Protein AF-A0A5V2QTF8-F1 (afdb_monomer_lite)

Sequence (84 aa):
MEAVTLNVEQIRELATFVGLSVEVPDGLETDTRWNITPGCIPGFETDTGENFPGYNGLIAYTRDLPEDQSGVLALEASGVLTTD

Secondary structure (DSSP, 8-state):
---EEE-HHHHHHHHHHTT------TT--TT--EEEEEEEEPPEE-TTS-EEPPEEEEEEE-SSS-GGG---------------

Organism: Salmonella enterica (NCBI:txid28901)

Radius of gyration: 14.75 Å; chains: 1; bounding box: 34×30×41 Å

pLDDT: mean 74.07, std 15.77, range [38.28, 94.44]

Structure (mmCIF, N/CA/C/O backbone):
data_AF-A0A5V2QTF8-F1
#
_entry.id   AF-A0A5V2QTF8-F1
#
loop_
_atom_site.group_PDB
_atom_site.id
_atom_site.type_symbol
_atom_site.label_atom_id
_atom_site.label_alt_id
_atom_site.label_comp_id
_atom_site.label_asym_id
_atom_site.label_entity_id
_atom_site.label_seq_id
_atom_site.pdbx_PDB_ins_code
_atom_site.Cartn_x
_atom_site.Cartn_y
_atom_site.Cartn_z
_atom_site.occupancy
_atom_site.B_iso_or_equiv
_atom_site.auth_seq_id
_atom_site.auth_comp_id
_atom_site.auth_asym_id
_atom_site.auth_atom_id
_atom_site.pdbx_PDB_model_num
ATOM 1 N N . MET A 1 1 ? -14.052 -6.456 -8.499 1.00 55.50 1 MET A N 1
ATOM 2 C CA . MET A 1 1 ? -13.386 -6.464 -7.182 1.00 55.50 1 MET A CA 1
ATOM 3 C C . MET A 1 1 ? -13.695 -5.136 -6.535 1.00 55.50 1 MET A C 1
ATOM 5 O O . MET A 1 1 ? -13.521 -4.125 -7.204 1.00 55.50 1 MET A O 1
ATOM 9 N N . GLU A 1 2 ? -14.219 -5.135 -5.314 1.00 73.50 2 GLU A N 1
ATOM 10 C CA . GLU A 1 2 ? -14.371 -3.890 -4.562 1.00 73.50 2 GLU A CA 1
ATOM 11 C C . GLU A 1 2 ? -12.980 -3.457 -4.090 1.00 73.50 2 GLU A C 1
ATOM 13 O O . GLU A 1 2 ? -12.241 -4.234 -3.482 1.00 73.50 2 GLU A O 1
ATOM 18 N N . ALA A 1 3 ? -12.588 -2.247 -4.468 1.00 79.56 3 ALA A N 1
ATOM 19 C CA . ALA A 1 3 ? -11.386 -1.594 -3.979 1.00 79.56 3 ALA A CA 1
ATOM 20 C C . ALA A 1 3 ? -11.828 -0.375 -3.175 1.00 79.56 3 ALA A C 1
ATOM 22 O O . ALA A 1 3 ? -12.794 0.295 -3.548 1.00 79.56 3 ALA A O 1
ATOM 23 N N . VAL A 1 4 ? -11.127 -0.097 -2.082 1.00 87.62 4 VAL A N 1
ATOM 24 C CA . VAL A 1 4 ? -11.330 1.127 -1.308 1.00 87.62 4 VAL A CA 1
ATOM 25 C C . VAL A 1 4 ? -10.210 2.086 -1.676 1.00 87.62 4 VAL A C 1
ATOM 27 O O . VAL A 1 4 ? -9.040 1.709 -1.647 1.00 87.62 4 VAL A O 1
ATOM 30 N N . THR A 1 5 ? -10.565 3.310 -2.053 1.00 88.75 5 THR A N 1
ATOM 31 C CA . THR A 1 5 ? -9.593 4.361 -2.357 1.00 88.75 5 THR A CA 1
ATOM 32 C C . THR A 1 5 ? -9.384 5.219 -1.119 1.00 88.75 5 THR A C 1
ATOM 34 O O . THR A 1 5 ? -10.333 5.853 -0.660 1.00 88.75 5 THR A O 1
ATOM 37 N N . LEU A 1 6 ? -8.161 5.245 -0.595 1.00 86.50 6 LEU A N 1
ATOM 38 C CA . LEU A 1 6 ? -7.777 6.017 0.589 1.00 86.50 6 LEU A CA 1
ATOM 39 C C . LEU A 1 6 ? -6.511 6.828 0.310 1.00 86.50 6 LEU A C 1
ATOM 41 O O . LEU A 1 6 ? -5.679 6.415 -0.495 1.00 86.50 6 LEU A O 1
ATOM 45 N N . ASN A 1 7 ? -6.346 7.965 0.978 1.00 88.50 7 ASN A N 1
ATOM 46 C CA . ASN A 1 7 ? -5.060 8.662 1.013 1.00 88.50 7 ASN A CA 1
ATOM 47 C C . ASN A 1 7 ? -4.148 8.099 2.125 1.00 88.50 7 ASN A C 1
ATOM 49 O O . ASN A 1 7 ? -4.549 7.231 2.907 1.00 88.50 7 ASN A O 1
ATOM 53 N N . VAL A 1 8 ? -2.908 8.583 2.202 1.00 82.75 8 VAL A N 1
ATOM 54 C CA . VAL A 1 8 ? -1.905 8.074 3.156 1.00 82.75 8 VAL A CA 1
ATOM 55 C C . VAL A 1 8 ? -2.314 8.329 4.613 1.00 82.75 8 VAL A C 1
ATOM 57 O O . VAL A 1 8 ? -2.081 7.481 5.476 1.00 82.75 8 VAL A O 1
ATOM 60 N N . GLU A 1 9 ? -2.948 9.468 4.898 1.00 85.31 9 GLU A N 1
ATOM 61 C CA . GLU A 1 9 ? -3.441 9.792 6.244 1.00 85.31 9 GLU A CA 1
ATOM 62 C C . GLU A 1 9 ? -4.535 8.819 6.694 1.00 85.31 9 GLU A C 1
ATOM 64 O O . GLU A 1 9 ? -4.444 8.249 7.779 1.00 85.31 9 GLU A O 1
ATOM 69 N N . GLN A 1 10 ? -5.507 8.533 5.828 1.00 88.31 10 GLN A N 1
ATOM 70 C CA . GLN A 1 10 ? -6.577 7.572 6.100 1.00 88.31 10 GLN A CA 1
ATOM 71 C C . GLN A 1 10 ? -6.036 6.154 6.318 1.00 88.31 10 GLN A C 1
ATOM 73 O O . GLN A 1 10 ? -6.531 5.426 7.179 1.00 88.31 10 GLN A O 1
ATOM 78 N N . ILE A 1 11 ? -5.000 5.755 5.572 1.00 84.12 11 ILE A N 1
ATOM 79 C CA . ILE A 1 11 ? -4.320 4.465 5.768 1.00 84.12 11 ILE A CA 1
ATOM 80 C C . ILE A 1 11 ? -3.646 4.410 7.143 1.00 84.12 11 ILE A C 1
ATOM 82 O O . ILE A 1 11 ? -3.782 3.412 7.855 1.00 84.12 11 ILE A O 1
ATOM 86 N N . ARG A 1 12 ? -2.956 5.484 7.545 1.00 83.38 12 ARG A N 1
ATOM 87 C CA . ARG A 1 12 ? -2.339 5.597 8.877 1.00 83.38 12 ARG A CA 1
ATOM 88 C C . ARG A 1 12 ? -3.369 5.531 9.997 1.00 83.38 12 ARG A C 1
ATOM 90 O O . ARG A 1 12 ? -3.132 4.837 10.986 1.00 83.38 12 ARG A O 1
ATOM 97 N N . GLU A 1 13 ? -4.496 6.221 9.856 1.00 85.25 13 GLU A N 1
ATOM 98 C CA . GLU A 1 13 ? -5.582 6.191 10.842 1.00 85.25 13 GLU A CA 1
ATOM 99 C C . GLU A 1 13 ? -6.159 4.780 10.999 1.00 85.25 13 GLU A C 1
ATOM 101 O O . GLU A 1 13 ? -6.308 4.298 12.123 1.00 85.25 13 GLU A O 1
ATOM 106 N N . LEU A 1 14 ? -6.408 4.082 9.887 1.00 83.31 14 LEU A N 1
ATOM 107 C CA . LEU A 1 14 ? -6.879 2.693 9.887 1.00 83.31 14 LEU A CA 1
ATOM 108 C C . LEU A 1 14 ? -5.893 1.739 10.558 1.00 83.31 14 LEU A C 1
ATOM 110 O O . LEU A 1 14 ? -6.302 0.906 11.365 1.00 83.31 14 LEU A O 1
ATOM 114 N N . ALA A 1 15 ? -4.604 1.868 10.252 1.00 82.44 15 ALA A N 1
ATOM 115 C CA . ALA A 1 15 ? -3.567 1.063 10.884 1.00 82.44 15 ALA A CA 1
ATOM 116 C C . ALA A 1 15 ? -3.481 1.346 12.391 1.00 82.44 15 ALA A C 1
ATOM 118 O O . ALA A 1 15 ? -3.493 0.416 13.196 1.00 82.44 15 ALA A O 1
ATOM 119 N N . THR A 1 16 ? -3.504 2.623 12.781 1.00 83.75 16 THR A N 1
ATOM 120 C CA . 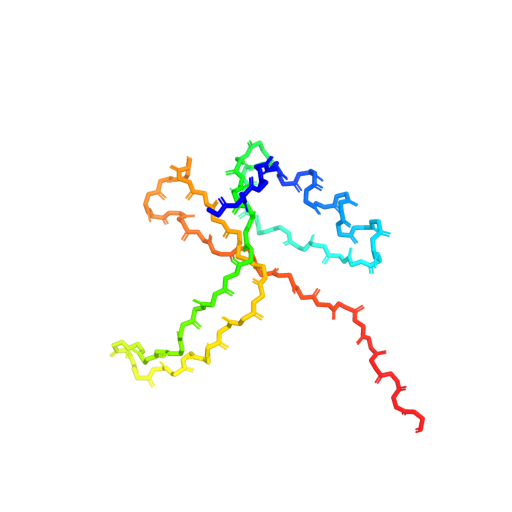THR A 1 16 ? -3.466 3.041 14.190 1.00 83.75 16 THR A CA 1
ATOM 121 C C . THR A 1 16 ? -4.674 2.506 14.959 1.00 83.75 16 THR A C 1
ATOM 123 O O . THR A 1 16 ? -4.524 2.031 16.084 1.00 83.75 16 THR A O 1
ATOM 126 N N . PHE A 1 17 ? -5.863 2.520 14.348 1.00 82.44 17 PHE A N 1
ATOM 127 C CA . PHE A 1 17 ? -7.088 1.973 14.936 1.00 82.44 17 PHE A CA 1
ATOM 128 C C . PHE A 1 17 ? -6.954 0.490 15.313 1.00 82.44 17 PHE A C 1
ATOM 130 O O . PHE A 1 17 ? -7.503 0.065 16.329 1.00 82.44 17 PHE A O 1
ATOM 137 N N . VAL A 1 18 ? -6.196 -0.289 14.535 1.00 80.75 18 VAL A N 1
ATOM 138 C CA . VAL A 1 18 ? -5.934 -1.713 14.808 1.00 80.75 18 VAL A CA 1
ATOM 139 C C . VAL A 1 18 ? -4.612 -1.968 15.546 1.00 80.75 18 VAL A C 1
ATOM 141 O O . VAL A 1 18 ? -4.209 -3.119 15.694 1.00 80.75 18 VAL A O 1
ATOM 144 N N . GLY A 1 19 ? -3.944 -0.919 16.035 1.00 81.19 19 GLY A N 1
ATOM 145 C CA . GLY A 1 19 ? -2.691 -1.024 16.790 1.00 81.19 19 GLY A CA 1
ATOM 146 C C . GLY A 1 19 ? -1.441 -1.266 15.937 1.00 81.19 19 GLY A C 1
ATOM 147 O O . GLY A 1 19 ? -0.427 -1.711 16.469 1.00 81.19 19 GLY A O 1
ATOM 148 N N . LEU A 1 20 ? -1.500 -0.990 14.633 1.00 77.12 20 LEU A N 1
ATOM 149 C CA . LEU A 1 20 ? -0.370 -1.069 13.707 1.00 77.12 20 LEU A CA 1
ATOM 150 C C . LEU A 1 20 ? 0.227 0.321 13.447 1.00 77.12 20 LEU A C 1
ATOM 152 O O . LEU A 1 20 ? -0.479 1.329 13.424 1.00 77.12 20 LEU A O 1
ATOM 156 N N . SER A 1 21 ? 1.535 0.369 13.204 1.00 74.19 21 SER A N 1
ATOM 157 C CA . SER A 1 21 ? 2.260 1.575 12.795 1.00 74.19 21 SER A CA 1
ATOM 158 C C . SER A 1 21 ? 2.596 1.515 11.307 1.00 74.19 21 SER A C 1
ATOM 160 O O . SER A 1 21 ? 3.093 0.495 10.840 1.00 74.19 21 SER A O 1
ATOM 162 N N . VAL A 1 22 ? 2.375 2.609 10.574 1.00 70.75 22 VAL A N 1
ATOM 163 C CA . VAL A 1 22 ? 2.740 2.720 9.151 1.00 70.75 22 VAL A CA 1
ATOM 164 C C . VAL A 1 22 ? 3.909 3.677 9.006 1.00 70.75 22 VAL A C 1
ATOM 166 O O . VAL A 1 22 ? 3.767 4.878 9.259 1.00 70.75 22 VAL A O 1
ATOM 169 N N . GLU A 1 23 ? 5.046 3.159 8.556 1.00 73.56 23 GLU A N 1
ATOM 170 C CA . GLU A 1 23 ? 6.137 3.994 8.067 1.00 73.56 23 GLU A CA 1
ATOM 171 C C . GLU A 1 23 ? 5.817 4.435 6.640 1.00 73.56 23 GLU A C 1
ATOM 173 O O . GLU A 1 23 ? 5.456 3.630 5.784 1.00 73.56 23 GLU A O 1
ATOM 178 N N . VAL A 1 24 ? 5.896 5.741 6.395 1.00 70.12 24 VAL A N 1
ATOM 179 C CA . VAL A 1 24 ? 5.707 6.300 5.054 1.00 70.12 24 VAL A CA 1
ATOM 180 C C . VAL A 1 24 ? 7.076 6.743 4.571 1.00 70.12 24 VAL A C 1
ATOM 182 O O . VAL A 1 24 ? 7.694 7.548 5.270 1.00 70.12 24 VAL A O 1
ATOM 185 N N . PRO A 1 25 ? 7.549 6.237 3.422 1.00 69.62 25 PRO A N 1
ATOM 186 C CA . PRO A 1 25 ? 8.827 6.644 2.858 1.00 69.62 25 PRO A CA 1
ATOM 187 C C . PRO A 1 25 ? 8.910 8.159 2.653 1.00 69.62 25 PRO A C 1
ATOM 189 O O . PRO A 1 25 ? 7.930 8.799 2.256 1.00 69.62 25 PRO A O 1
ATOM 192 N N . ASP A 1 26 ? 10.097 8.721 2.879 1.00 64.19 26 ASP A N 1
ATOM 193 C CA . ASP A 1 26 ? 10.368 10.126 2.588 1.00 64.19 26 ASP A CA 1
ATOM 194 C C . ASP A 1 26 ? 10.117 10.422 1.100 1.00 64.19 26 ASP A C 1
ATOM 196 O O . ASP A 1 26 ? 10.580 9.699 0.218 1.00 64.19 26 ASP A O 1
ATOM 200 N N . GLY A 1 27 ? 9.374 11.497 0.822 1.00 65.81 27 GLY A N 1
ATOM 201 C CA . GLY A 1 27 ? 9.016 11.913 -0.539 1.00 65.81 27 GLY A CA 1
ATOM 202 C C . GLY A 1 27 ? 7.666 11.398 -1.048 1.00 65.81 27 GLY A C 1
ATOM 203 O O . GLY A 1 27 ? 7.255 11.805 -2.131 1.00 65.81 27 GLY A O 1
ATOM 204 N N . LEU A 1 28 ? 6.946 10.568 -0.283 1.00 67.19 28 LEU A N 1
ATOM 205 C CA . LEU A 1 28 ? 5.583 10.178 -0.646 1.00 67.19 28 LEU A CA 1
ATOM 206 C C . LEU A 1 28 ? 4.586 11.304 -0.330 1.00 67.19 28 LEU A C 1
ATOM 208 O O . LEU A 1 28 ? 4.419 11.690 0.829 1.00 67.19 28 LEU A O 1
ATOM 212 N N . GLU A 1 29 ? 3.883 11.807 -1.346 1.00 70.38 29 GLU A N 1
ATOM 213 C CA . GLU A 1 29 ? 2.834 12.809 -1.144 1.00 70.38 29 GLU A CA 1
ATOM 214 C C . GLU A 1 29 ? 1.641 12.198 -0.393 1.00 70.38 29 GLU A C 1
ATOM 216 O O . GLU A 1 29 ? 1.048 11.208 -0.832 1.00 70.38 29 GLU A O 1
ATOM 221 N N . THR A 1 30 ? 1.259 12.797 0.738 1.00 71.31 30 THR A N 1
ATOM 222 C CA . THR A 1 30 ? 0.202 12.277 1.623 1.00 71.31 30 THR A CA 1
ATOM 223 C C . THR A 1 30 ? -1.188 12.289 0.990 1.00 71.31 30 THR A C 1
ATOM 225 O O . THR A 1 30 ? -2.032 11.465 1.349 1.00 71.31 30 THR A O 1
ATOM 228 N N . ASP A 1 31 ? -1.399 13.176 0.016 1.00 77.25 31 ASP A N 1
ATOM 229 C CA . ASP A 1 31 ? -2.645 13.312 -0.743 1.00 77.25 31 ASP A CA 1
ATOM 230 C C . ASP A 1 31 ? -2.786 12.273 -1.867 1.00 77.25 31 ASP A C 1
ATOM 232 O O . ASP A 1 31 ? -3.863 12.148 -2.461 1.00 77.25 31 ASP A O 1
ATOM 236 N N . THR A 1 32 ? -1.727 11.499 -2.141 1.00 79.75 32 THR A N 1
ATOM 237 C CA . THR A 1 32 ? -1.751 10.424 -3.139 1.00 79.75 32 THR A CA 1
ATOM 238 C C . THR A 1 32 ? -2.836 9.420 -2.784 1.00 79.75 32 THR A C 1
ATOM 240 O O . THR A 1 32 ? -2.884 8.903 -1.663 1.00 79.75 32 THR A O 1
ATOM 243 N N . ARG A 1 33 ? -3.705 9.111 -3.748 1.00 84.06 33 ARG A N 1
ATOM 244 C CA . ARG A 1 33 ? -4.783 8.144 -3.552 1.00 84.06 33 ARG A CA 1
ATOM 245 C C . ARG A 1 33 ? -4.306 6.745 -3.896 1.00 84.06 33 ARG A C 1
ATOM 247 O O . ARG A 1 33 ? -3.807 6.483 -4.988 1.00 84.06 33 ARG A O 1
ATOM 254 N N . TRP A 1 34 ? -4.530 5.831 -2.969 1.00 84.50 34 TRP A N 1
ATOM 255 C CA . TRP A 1 34 ? -4.184 4.427 -3.080 1.00 84.50 34 TRP A CA 1
ATOM 256 C C . TRP A 1 34 ? -5.450 3.591 -3.129 1.00 84.50 34 TRP A C 1
ATOM 258 O O . TRP A 1 34 ? -6.347 3.736 -2.301 1.00 84.50 34 TRP A O 1
ATOM 268 N N . ASN A 1 35 ? -5.516 2.693 -4.102 1.00 87.25 35 ASN A N 1
ATOM 269 C CA . ASN A 1 35 ? -6.535 1.663 -4.174 1.00 87.25 35 ASN A CA 1
ATOM 270 C C . ASN A 1 35 ? -6.058 0.456 -3.378 1.00 87.25 35 ASN A C 1
ATOM 272 O O . ASN A 1 35 ? -5.029 -0.137 -3.701 1.00 87.25 35 ASN A O 1
ATOM 276 N N . ILE A 1 36 ? -6.824 0.093 -2.357 1.00 86.44 36 ILE A N 1
ATOM 277 C CA . ILE A 1 36 ? -6.553 -1.047 -1.491 1.00 86.44 36 ILE A CA 1
ATOM 278 C C . ILE A 1 36 ? -7.540 -2.146 -1.836 1.00 86.44 36 ILE A C 1
ATOM 280 O O . ILE A 1 36 ? -8.758 -1.936 -1.843 1.00 86.44 36 ILE A O 1
ATOM 284 N N . THR A 1 37 ? -7.018 -3.327 -2.141 1.00 84.94 37 THR A N 1
ATOM 285 C CA . THR A 1 37 ? -7.843 -4.473 -2.506 1.00 84.94 37 THR A CA 1
ATOM 286 C C . THR A 1 37 ? -7.184 -5.775 -2.052 1.00 84.94 37 THR A C 1
ATOM 288 O O . THR A 1 37 ? -5.955 -5.875 -2.084 1.00 84.94 37 THR A O 1
ATOM 291 N N . PRO A 1 38 ? -7.954 -6.778 -1.601 1.00 84.38 38 PRO A N 1
ATOM 292 C CA . PRO A 1 38 ? -7.398 -8.100 -1.354 1.00 84.38 38 PRO A CA 1
ATOM 293 C C . PRO A 1 38 ? -6.914 -8.717 -2.670 1.00 84.38 38 PRO A C 1
ATOM 295 O O . PRO A 1 38 ? -7.607 -8.651 -3.686 1.00 84.38 38 PRO A O 1
ATOM 298 N N . GLY A 1 39 ? -5.743 -9.342 -2.666 1.00 84.06 39 GLY A N 1
ATOM 299 C CA . GLY A 1 39 ? -5.194 -9.964 -3.862 1.00 84.06 39 GLY A CA 1
ATOM 300 C C . GLY A 1 39 ? -4.032 -10.904 -3.580 1.00 84.06 39 GLY A C 1
ATOM 301 O O . GLY A 1 39 ? -3.557 -11.032 -2.453 1.00 84.06 39 GLY A O 1
ATOM 302 N N . CYS A 1 40 ? -3.591 -11.570 -4.644 1.00 85.12 40 CYS A N 1
ATOM 303 C CA . CYS A 1 40 ? -2.473 -12.499 -4.625 1.00 85.12 40 CYS A CA 1
ATOM 304 C C . CYS A 1 40 ? -1.452 -12.084 -5.688 1.00 85.12 40 CYS A C 1
ATOM 306 O O . CYS A 1 40 ? -1.798 -11.977 -6.867 1.00 85.12 40 CYS A O 1
ATOM 308 N N . ILE A 1 41 ? -0.212 -11.854 -5.264 1.00 85.50 41 ILE A N 1
ATOM 309 C CA . ILE A 1 41 ? 0.950 -11.660 -6.129 1.00 85.50 41 ILE A CA 1
ATOM 310 C C . ILE A 1 41 ? 1.718 -12.987 -6.124 1.00 85.50 41 ILE A C 1
ATOM 312 O O . ILE A 1 41 ? 2.159 -13.416 -5.056 1.00 85.50 41 ILE A O 1
ATOM 316 N N . PRO A 1 42 ? 1.857 -13.685 -7.264 1.00 88.06 42 PRO A N 1
ATOM 317 C CA . PRO A 1 42 ? 2.649 -14.907 -7.318 1.00 88.06 42 PRO A CA 1
ATOM 318 C C . PRO A 1 42 ? 4.125 -14.597 -7.046 1.00 88.06 42 PRO A C 1
ATOM 320 O O . PRO A 1 42 ? 4.600 -13.508 -7.358 1.00 88.06 42 PRO A O 1
ATOM 323 N N . GLY A 1 43 ? 4.850 -15.564 -6.484 1.00 91.38 43 GLY A N 1
ATOM 324 C CA . GLY A 1 43 ? 6.301 -15.443 -6.350 1.00 91.38 43 GLY A CA 1
ATOM 325 C C . GLY A 1 43 ? 6.974 -15.411 -7.720 1.00 91.38 43 GLY A C 1
ATOM 326 O O . GLY A 1 43 ? 6.476 -16.026 -8.669 1.00 91.38 43 GLY A O 1
ATOM 327 N N . PHE A 1 44 ? 8.088 -14.695 -7.823 1.00 90.19 44 PHE A N 1
ATOM 328 C CA . PHE A 1 44 ? 8.828 -14.523 -9.072 1.00 90.19 44 PHE A CA 1
ATOM 329 C C . PHE A 1 44 ? 10.333 -14.384 -8.817 1.00 90.19 44 PHE A C 1
ATOM 331 O O . PHE A 1 44 ? 10.757 -14.027 -7.720 1.00 90.19 44 PHE A O 1
ATOM 338 N N . GLU A 1 45 ? 11.131 -14.671 -9.843 1.00 94.44 45 GLU A N 1
ATOM 339 C CA . GLU A 1 45 ? 12.580 -14.462 -9.855 1.00 94.44 45 GLU A CA 1
ATOM 340 C C . GLU A 1 45 ? 12.892 -13.216 -10.695 1.00 94.44 45 GLU A C 1
ATOM 342 O O . GLU A 1 45 ? 12.314 -13.039 -11.772 1.00 94.44 45 GLU A O 1
ATOM 347 N N . THR A 1 46 ? 13.753 -12.329 -10.201 1.00 88.56 46 THR A N 1
ATOM 348 C CA . THR A 1 46 ? 14.210 -11.147 -10.945 1.00 88.56 46 THR A CA 1
ATOM 349 C C . THR A 1 46 ? 15.300 -11.507 -11.952 1.00 88.56 46 THR A C 1
ATOM 351 O O . THR A 1 46 ? 15.972 -12.530 -11.836 1.00 88.56 46 THR A O 1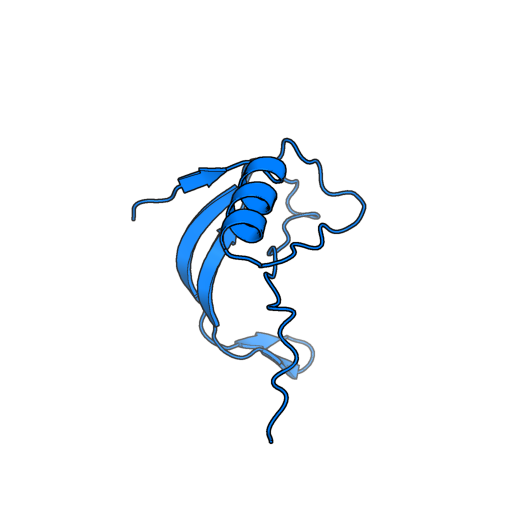
ATOM 354 N N . ASP A 1 47 ? 15.584 -10.596 -12.885 1.00 88.38 47 ASP A N 1
ATOM 355 C CA . ASP A 1 47 ? 16.710 -10.736 -13.822 1.00 88.38 47 ASP A CA 1
ATOM 356 C C . ASP A 1 47 ? 18.087 -10.775 -13.122 1.00 88.38 47 ASP A C 1
ATOM 358 O O . ASP A 1 47 ? 19.084 -11.181 -13.721 1.00 88.38 47 ASP A O 1
ATOM 362 N N . THR A 1 48 ? 18.162 -10.361 -11.849 1.00 88.62 48 THR A N 1
ATOM 363 C CA . THR A 1 48 ? 19.364 -10.463 -11.005 1.00 88.62 48 THR A CA 1
ATOM 364 C C . THR A 1 48 ? 19.484 -11.811 -10.281 1.00 88.62 48 THR A C 1
ATOM 366 O O . THR A 1 48 ? 20.484 -12.035 -9.597 1.00 88.62 48 THR A O 1
ATOM 369 N N . GLY A 1 49 ? 18.506 -12.712 -10.442 1.00 88.31 49 GLY A N 1
ATOM 370 C CA . GLY A 1 49 ? 18.434 -14.020 -9.778 1.00 88.31 49 GLY A CA 1
ATOM 371 C C . GLY A 1 49 ? 17.870 -13.973 -8.352 1.00 88.31 49 GLY A C 1
ATOM 372 O O . GLY A 1 49 ? 17.999 -14.941 -7.599 1.00 88.31 49 GLY A O 1
ATOM 373 N N . GLU A 1 50 ? 17.281 -12.846 -7.941 1.00 94.00 50 GLU A N 1
ATOM 374 C CA . GLU A 1 50 ? 16.656 -12.700 -6.626 1.00 94.00 50 GLU A CA 1
ATOM 375 C C . GLU A 1 50 ? 15.247 -13.301 -6.640 1.00 94.00 50 GLU A C 1
ATOM 377 O O . GLU A 1 50 ? 14.441 -13.005 -7.519 1.00 94.00 50 GLU A O 1
ATOM 382 N N . ASN A 1 51 ? 14.940 -14.146 -5.655 1.00 88.62 51 ASN A N 1
ATOM 383 C CA . ASN A 1 51 ? 13.642 -14.805 -5.546 1.00 88.62 51 ASN A CA 1
ATOM 384 C C . ASN A 1 51 ? 12.733 -14.058 -4.567 1.00 88.62 51 ASN A C 1
ATOM 386 O O . ASN A 1 51 ? 12.990 -14.049 -3.361 1.00 88.62 51 ASN A O 1
ATOM 390 N N . PHE A 1 52 ? 11.633 -13.508 -5.078 1.00 86.06 52 PHE A N 1
ATOM 391 C CA . PHE A 1 52 ? 10.588 -12.877 -4.280 1.00 86.06 52 PHE A CA 1
ATOM 392 C C . PHE A 1 52 ? 9.468 -13.881 -3.980 1.00 86.06 52 PHE A C 1
ATOM 394 O O . PHE A 1 52 ? 8.912 -14.486 -4.906 1.00 86.06 52 PHE A O 1
ATOM 401 N N . PRO A 1 53 ? 9.105 -14.087 -2.700 1.00 88.38 53 PRO A N 1
ATOM 402 C CA . PRO A 1 53 ? 8.014 -14.980 -2.343 1.00 88.38 53 PRO A CA 1
ATOM 403 C C . PRO A 1 53 ? 6.671 -14.412 -2.813 1.00 88.38 53 PRO A C 1
ATOM 405 O O . PRO A 1 53 ? 6.490 -13.203 -2.940 1.00 88.38 53 PRO A O 1
ATOM 408 N N . GLY A 1 54 ? 5.702 -15.299 -3.038 1.00 88.44 54 GLY A N 1
ATOM 409 C CA . GLY A 1 54 ? 4.333 -14.867 -3.303 1.00 88.44 54 GLY A CA 1
ATOM 410 C C . GLY A 1 54 ? 3.721 -14.166 -2.089 1.00 88.44 54 GLY A C 1
ATOM 411 O O . GLY A 1 54 ? 3.993 -14.536 -0.946 1.00 88.44 54 GLY A O 1
ATOM 412 N N . TYR A 1 55 ? 2.861 -13.186 -2.343 1.00 84.88 55 TYR A N 1
ATOM 413 C CA . TYR A 1 55 ? 2.140 -12.425 -1.328 1.00 84.88 55 TYR A CA 1
ATOM 414 C C . TYR A 1 55 ? 0.634 -12.641 -1.480 1.00 84.88 55 TYR A C 1
ATOM 416 O O . TYR A 1 55 ? 0.093 -12.486 -2.571 1.00 84.88 55 TYR A O 1
ATOM 424 N N . ASN A 1 56 ? -0.058 -12.970 -0.390 1.00 86.81 56 ASN A N 1
ATOM 425 C CA . ASN A 1 56 ? -1.517 -13.051 -0.350 1.00 86.81 56 ASN A CA 1
ATOM 426 C C . ASN A 1 56 ? -2.023 -12.192 0.810 1.00 86.81 56 ASN A C 1
ATOM 428 O O . ASN A 1 56 ? -1.729 -12.488 1.969 1.00 86.81 56 ASN A O 1
ATOM 432 N N . GLY A 1 57 ? -2.748 -11.121 0.500 1.00 84.38 57 GLY A N 1
ATOM 433 C CA . GLY A 1 57 ? -3.128 -10.123 1.493 1.00 84.38 57 GLY A CA 1
ATOM 434 C C . GLY A 1 57 ? -3.740 -8.877 0.870 1.00 84.38 57 GLY A C 1
ATOM 435 O O . GLY A 1 57 ? -4.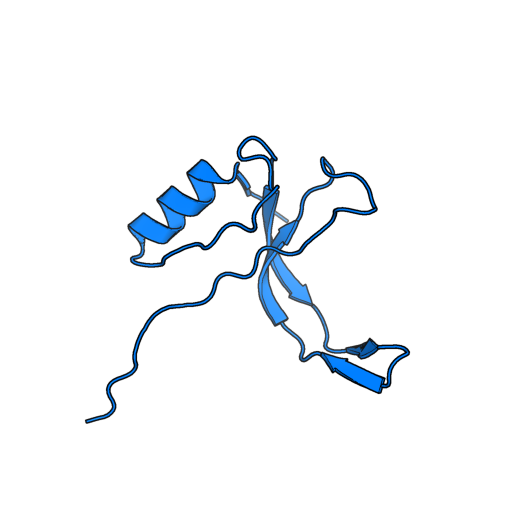404 -8.948 -0.164 1.00 84.38 57 GLY A O 1
ATOM 436 N N . LEU A 1 58 ? -3.535 -7.731 1.516 1.00 82.69 58 LEU A N 1
ATOM 437 C CA . LEU A 1 58 ? -3.999 -6.440 1.018 1.00 82.69 58 LEU A CA 1
ATOM 438 C C . LEU A 1 58 ? -2.925 -5.814 0.137 1.00 82.69 58 LEU A C 1
ATOM 440 O O . LEU A 1 58 ? -1.790 -5.628 0.561 1.00 82.69 58 LEU A O 1
ATOM 444 N N . ILE A 1 59 ? -3.302 -5.467 -1.086 1.00 82.62 59 ILE A N 1
ATOM 445 C CA . ILE A 1 59 ? -2.426 -4.809 -2.046 1.00 82.62 59 ILE A CA 1
ATOM 446 C C . ILE A 1 59 ? -2.883 -3.360 -2.162 1.00 82.62 59 ILE A C 1
ATOM 448 O O . ILE A 1 59 ? -4.038 -3.100 -2.513 1.00 82.62 59 ILE A O 1
ATOM 452 N N . ALA A 1 60 ? -1.973 -2.433 -1.877 1.00 82.00 60 ALA A N 1
ATOM 453 C CA . ALA A 1 60 ? -2.149 -1.013 -2.138 1.00 82.00 60 ALA A CA 1
ATOM 454 C C . ALA A 1 60 ? -1.426 -0.644 -3.440 1.00 82.00 60 ALA A C 1
ATOM 456 O O . ALA A 1 60 ? -0.236 -0.918 -3.585 1.00 82.00 60 ALA A O 1
ATOM 457 N N . TYR A 1 61 ? -2.135 -0.021 -4.380 1.00 80.06 61 TYR A N 1
ATOM 458 C CA . TYR A 1 61 ? -1.553 0.493 -5.623 1.00 80.06 61 TYR A CA 1
ATOM 459 C C . TYR A 1 61 ? -2.145 1.853 -5.992 1.00 80.06 61 TYR A C 1
ATOM 461 O O . TYR A 1 61 ? -3.309 2.139 -5.705 1.00 80.06 61 TYR A O 1
ATOM 469 N N . THR A 1 62 ? -1.371 2.687 -6.675 1.00 80.19 62 THR A N 1
ATOM 470 C CA . THR A 1 62 ? -1.823 3.981 -7.193 1.00 80.19 62 THR A CA 1
ATOM 471 C C . THR A 1 62 ? -1.469 4.111 -8.671 1.00 80.19 62 THR A C 1
ATOM 473 O O . THR A 1 62 ? -0.549 3.458 -9.154 1.00 80.19 62 THR A O 1
ATOM 476 N N . ARG A 1 63 ? -2.246 4.908 -9.407 1.00 73.94 63 ARG A N 1
ATOM 477 C CA . ARG A 1 63 ? -1.932 5.328 -10.786 1.00 73.94 63 ARG A CA 1
ATOM 478 C C . ARG A 1 63 ? -1.587 6.814 -10.864 1.00 73.94 63 ARG A C 1
ATOM 480 O O . ARG A 1 63 ? -1.354 7.320 -11.954 1.00 73.94 63 ARG A O 1
ATOM 487 N N . ASP A 1 64 ? -1.618 7.493 -9.720 1.00 71.62 64 ASP A N 1
ATOM 488 C CA . ASP A 1 64 ? -1.435 8.938 -9.630 1.00 71.62 64 ASP A CA 1
ATOM 489 C C . ASP A 1 64 ? 0.053 9.308 -9.510 1.00 71.62 64 ASP A C 1
ATOM 491 O O . ASP A 1 64 ? 0.409 10.471 -9.683 1.00 71.62 64 ASP A O 1
ATOM 495 N N . LEU A 1 65 ? 0.926 8.323 -9.261 1.00 66.50 65 LEU A N 1
ATOM 496 C CA . LEU A 1 65 ? 2.374 8.502 -9.279 1.00 66.50 65 LEU A CA 1
ATOM 497 C C . LEU A 1 65 ? 2.936 8.314 -10.700 1.00 66.50 65 LEU A C 1
ATOM 499 O O . LEU A 1 65 ? 2.457 7.446 -11.437 1.00 66.50 65 LEU A O 1
ATOM 503 N N . PRO A 1 66 ? 3.967 9.088 -11.080 1.00 63.03 66 PRO A N 1
ATOM 504 C CA . PRO A 1 66 ? 4.776 8.825 -12.269 1.00 63.03 66 PRO A CA 1
ATOM 505 C C . PRO A 1 66 ? 5.263 7.363 -12.324 1.00 63.03 66 PRO A C 1
ATOM 507 O O . PRO A 1 66 ? 5.511 6.757 -11.280 1.00 63.03 66 PRO A O 1
ATOM 510 N N . GLU A 1 67 ? 5.416 6.782 -13.524 1.00 56.69 67 GLU A N 1
ATOM 511 C CA . GLU A 1 67 ? 5.836 5.373 -13.700 1.00 56.69 67 GLU A CA 1
ATOM 512 C C . GLU A 1 67 ? 7.165 5.049 -12.989 1.00 56.69 67 GLU A C 1
ATOM 514 O O . GLU A 1 67 ? 7.375 3.920 -12.550 1.00 56.69 67 GLU A O 1
ATOM 519 N N . ASP A 1 68 ? 8.032 6.048 -12.818 1.00 58.41 68 ASP A N 1
ATOM 520 C CA . ASP A 1 68 ? 9.315 5.976 -12.114 1.00 58.41 68 ASP A CA 1
ATOM 521 C C . ASP A 1 68 ? 9.209 6.042 -10.577 1.00 58.41 68 ASP A C 1
ATOM 523 O O . ASP A 1 68 ? 10.213 5.861 -9.891 1.00 58.41 68 ASP A O 1
ATOM 527 N N . GLN A 1 69 ? 8.013 6.266 -10.022 1.00 54.88 69 GLN A N 1
ATOM 528 C CA . GLN A 1 69 ? 7.760 6.398 -8.576 1.00 54.88 69 GLN A CA 1
ATOM 529 C C . GLN A 1 69 ? 6.698 5.422 -8.049 1.00 54.88 69 GLN A C 1
ATOM 531 O O . GLN A 1 69 ? 6.287 5.500 -6.891 1.00 54.88 69 GLN A O 1
ATOM 536 N N . SER A 1 70 ? 6.244 4.483 -8.879 1.00 52.09 70 SER A N 1
ATOM 537 C CA . SER A 1 70 ? 5.220 3.514 -8.495 1.00 52.09 70 SER A CA 1
ATOM 538 C C . SER A 1 70 ? 5.789 2.469 -7.518 1.00 52.09 70 SER A C 1
ATOM 540 O O . SER A 1 70 ? 6.403 1.487 -7.927 1.00 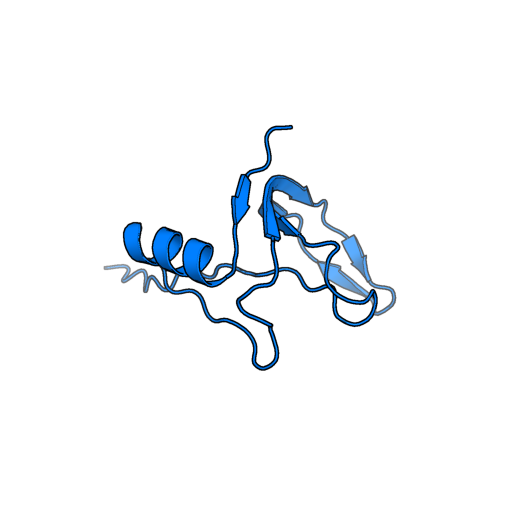52.09 70 SER A O 1
ATOM 542 N N . GLY A 1 71 ? 5.591 2.683 -6.214 1.00 53.28 71 GLY A N 1
ATOM 543 C CA . GLY A 1 71 ? 5.977 1.759 -5.139 1.00 53.28 71 GLY A CA 1
ATOM 544 C C . GLY A 1 71 ? 4.807 0.935 -4.585 1.00 53.28 71 GLY A C 1
ATOM 545 O O . GLY A 1 71 ? 3.642 1.282 -4.769 1.00 53.28 71 GLY A O 1
ATOM 546 N N . VAL A 1 72 ? 5.113 -0.153 -3.874 1.00 52.81 72 VAL A N 1
ATOM 547 C CA . VAL A 1 72 ? 4.151 -0.899 -3.043 1.00 52.81 72 VAL A CA 1
ATOM 548 C C . VAL A 1 72 ? 4.341 -0.452 -1.593 1.00 52.81 72 VAL A C 1
ATOM 550 O O . VAL A 1 72 ? 5.449 -0.538 -1.068 1.00 52.81 72 VAL A O 1
ATOM 553 N N . LEU A 1 73 ? 3.279 0.021 -0.934 1.00 53.69 73 LEU A N 1
ATOM 554 C CA . LEU A 1 73 ? 3.298 0.287 0.509 1.00 53.69 73 LEU A CA 1
ATOM 555 C C . LEU A 1 73 ? 3.267 -1.049 1.267 1.00 53.69 73 LEU A C 1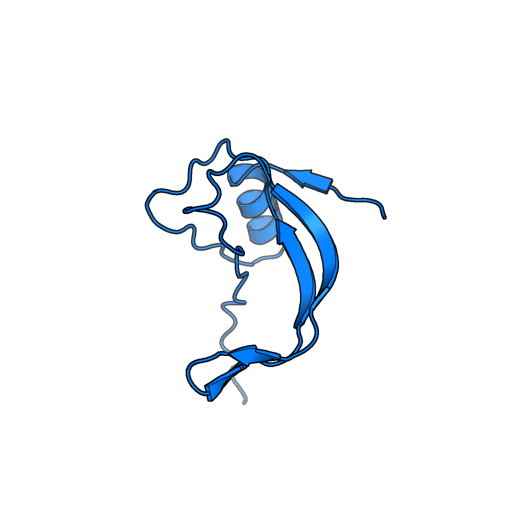
ATOM 557 O O . LEU A 1 73 ? 2.245 -1.736 1.270 1.00 53.69 73 LEU A O 1
ATOM 561 N N . ALA A 1 74 ? 4.383 -1.414 1.899 1.00 49.53 74 ALA A N 1
ATOM 562 C CA . ALA A 1 74 ? 4.459 -2.559 2.800 1.00 49.53 74 ALA A CA 1
ATOM 563 C C . ALA A 1 74 ? 3.969 -2.164 4.204 1.00 49.53 74 ALA A C 1
ATOM 565 O O . ALA A 1 74 ? 4.401 -1.158 4.763 1.00 49.53 74 ALA A O 1
ATOM 566 N N . LEU A 1 75 ? 3.055 -2.953 4.774 1.00 46.91 75 LEU A N 1
ATOM 567 C CA . LEU A 1 75 ? 2.598 -2.803 6.156 1.00 46.91 75 LEU A CA 1
ATOM 568 C C . LEU A 1 75 ? 3.291 -3.872 7.007 1.00 46.91 75 LEU A C 1
ATOM 570 O O . LEU A 1 75 ? 2.893 -5.035 6.982 1.00 46.91 75 LEU A O 1
ATOM 574 N N . GLU A 1 76 ? 4.330 -3.487 7.743 1.00 46.44 76 GLU A N 1
ATOM 575 C CA . GLU A 1 76 ? 5.009 -4.366 8.702 1.00 46.44 76 GLU A CA 1
ATOM 576 C C . GLU A 1 76 ? 4.288 -4.312 10.062 1.00 46.44 76 GLU A C 1
ATOM 578 O O . GLU A 1 76 ? 3.949 -3.240 10.570 1.00 46.44 76 GLU A O 1
ATOM 583 N N . ALA A 1 77 ? 4.042 -5.471 10.677 1.00 40.88 77 ALA A N 1
ATOM 584 C CA . ALA A 1 77 ? 3.477 -5.544 12.020 1.00 40.88 77 ALA A CA 1
ATOM 585 C C . ALA A 1 77 ? 4.595 -5.424 13.067 1.00 40.88 77 ALA A C 1
ATOM 587 O O . ALA A 1 77 ? 5.321 -6.383 13.321 1.00 40.88 77 ALA A O 1
ATOM 588 N N . SER A 1 78 ? 4.706 -4.271 13.729 1.00 42.91 78 SER A N 1
ATOM 589 C CA . SER A 1 78 ? 5.568 -4.107 14.909 1.00 42.91 78 SER A CA 1
ATOM 590 C C . SER A 1 78 ? 4.952 -4.801 16.129 1.00 42.91 78 SER A C 1
ATOM 592 O O . SER A 1 78 ? 4.391 -4.165 17.017 1.00 42.91 78 SER A O 1
ATOM 594 N N . GLY A 1 79 ? 5.041 -6.130 16.165 1.00 38.97 79 GLY A N 1
ATOM 595 C CA . GLY A 1 79 ? 4.695 -6.952 17.318 1.00 38.97 79 GLY A CA 1
ATOM 596 C C . GLY A 1 79 ? 5.876 -7.832 17.694 1.00 38.97 79 GLY A C 1
ATOM 597 O O . GLY A 1 79 ? 6.108 -8.859 17.062 1.00 38.97 79 GLY A O 1
ATOM 598 N N . VAL A 1 80 ? 6.619 -7.449 18.736 1.00 38.28 80 VAL A N 1
ATOM 599 C CA . VAL A 1 80 ?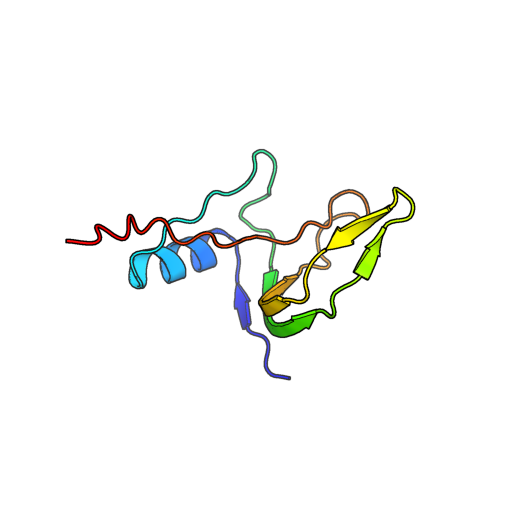 7.539 -8.365 19.419 1.00 38.28 80 VAL A CA 1
ATOM 600 C C . VAL A 1 80 ? 6.692 -9.521 19.952 1.00 38.28 80 VAL A C 1
ATOM 602 O O . VAL A 1 80 ? 5.996 -9.379 20.955 1.00 38.28 80 VAL A O 1
ATOM 605 N N . LEU A 1 81 ? 6.727 -10.665 19.271 1.00 40.38 81 LEU A N 1
ATOM 606 C CA . LEU A 1 81 ? 6.314 -11.939 19.847 1.00 40.38 81 LEU A CA 1
ATOM 607 C C . LEU A 1 81 ? 7.325 -12.271 20.949 1.00 40.38 81 LEU A C 1
ATOM 609 O O . LEU A 1 81 ? 8.363 -12.878 20.695 1.00 40.38 81 LEU A O 1
ATOM 613 N N . THR A 1 82 ? 7.049 -11.839 22.179 1.00 43.72 82 THR A N 1
ATOM 614 C CA . THR A 1 82 ? 7.678 -12.435 23.356 1.00 43.72 82 THR A CA 1
ATOM 615 C C . THR A 1 82 ? 7.144 -13.859 23.466 1.00 43.72 82 THR A C 1
ATOM 617 O O . THR A 1 82 ? 6.026 -14.075 23.934 1.00 43.72 82 THR A O 1
ATOM 620 N N . THR A 1 83 ? 7.907 -14.825 22.966 1.00 44.38 83 THR A N 1
ATOM 621 C CA . THR A 1 83 ? 7.774 -16.225 23.368 1.00 44.38 83 THR A CA 1
ATOM 622 C C . THR A 1 83 ? 8.273 -16.347 24.803 1.00 44.38 83 THR A C 1
ATOM 624 O O . THR A 1 83 ? 9.466 -16.151 25.042 1.00 44.38 83 THR A O 1
ATOM 627 N N . ASP A 1 84 ? 7.347 -16.604 25.726 1.00 45.00 84 ASP A N 1
ATOM 628 C CA . ASP A 1 84 ? 7.628 -17.196 27.041 1.00 45.00 84 ASP A CA 1
ATOM 629 C C . ASP A 1 84 ? 7.894 -18.702 26.873 1.00 45.00 84 ASP A C 1
ATOM 631 O O . ASP A 1 84 ? 7.192 -19.329 26.036 1.00 45.00 84 ASP A O 1
#

Foldseek 3Di:
DDWDKDFQVVVQVVCVVVVFHFDDDPPDDRRFIWTKDFDKAPWDADPVRDTGHIDGGIWIWGPPDDPVPTDTRDGDGPDPPPDD